Protein AF-A0A2V6TD66-F1 (afdb_monomer_lite)

Radius of gyration: 19.6 Å; chains: 1; bounding box: 44×42×55 Å

Sequence (176 aa):
MLEHPLGGERPEGVTRRARQAVDQLASLLATHNATARPGVSEPARALLRPPSIQGGLTDPATTSPATTNNPGFADAAIAITDTPEAVLAAFCERQWCDGLPIVPPTEERVRVMLGGAQPDRSLGVMPPLWRRVTLEKLAVNAVMAGCEPAAFPLIVAAVEAMLDPSFNLYSVQATT

Structure (mmCIF, N/CA/C/O backbone):
data_AF-A0A2V6TD66-F1
#
_entry.id   AF-A0A2V6TD66-F1
#
loop_
_atom_site.group_PDB
_atom_site.id
_atom_site.type_symbol
_atom_site.label_atom_id
_atom_site.label_alt_id
_atom_site.label_comp_id
_atom_site.label_asym_id
_atom_site.label_entity_id
_atom_site.label_seq_id
_atom_site.pdbx_PDB_ins_code
_atom_site.Cartn_x
_atom_site.Cartn_y
_atom_site.Cartn_z
_atom_site.occupancy
_atom_site.B_iso_or_equiv
_atom_site.auth_seq_id
_atom_site.auth_comp_id
_atom_site.auth_asym_id
_atom_site.auth_atom_id
_atom_site.pdbx_PDB_model_num
ATOM 1 N N . MET A 1 1 ? 15.411 -19.267 -26.321 1.00 48.09 1 MET A N 1
ATOM 2 C CA . MET A 1 1 ? 15.006 -17.855 -26.458 1.00 48.09 1 MET A CA 1
ATOM 3 C C . MET A 1 1 ? 13.489 -17.849 -26.373 1.00 48.09 1 MET A C 1
ATOM 5 O O . MET A 1 1 ? 12.864 -18.458 -27.229 1.00 48.09 1 MET A O 1
ATOM 9 N N . LEU A 1 2 ? 12.912 -17.361 -25.272 1.00 48.56 2 LEU A N 1
ATOM 10 C CA . LEU A 1 2 ? 11.455 -17.276 -25.127 1.00 48.56 2 LEU A CA 1
ATOM 11 C C . LEU A 1 2 ? 10.983 -16.108 -25.994 1.00 48.56 2 LEU A C 1
ATOM 13 O O . LEU A 1 2 ? 11.288 -14.957 -25.695 1.00 48.56 2 LEU A O 1
ATOM 17 N N . GLU A 1 3 ? 10.320 -16.423 -27.104 1.00 56.62 3 GLU A N 1
ATOM 18 C CA . GLU A 1 3 ? 9.666 -15.435 -27.960 1.00 56.62 3 GLU A CA 1
ATOM 19 C C . GLU A 1 3 ? 8.631 -14.680 -27.120 1.00 56.62 3 GLU A 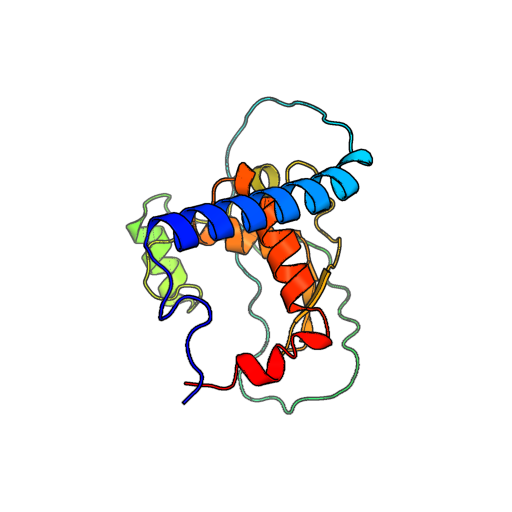C 1
ATOM 21 O O . GLU A 1 3 ? 7.739 -15.283 -26.516 1.00 56.62 3 GLU A O 1
ATOM 26 N N . HIS A 1 4 ? 8.771 -13.356 -27.043 1.00 62.22 4 HIS A N 1
ATOM 27 C CA . HIS A 1 4 ? 7.806 -12.515 -26.349 1.00 62.22 4 HIS A CA 1
ATOM 28 C C . HIS A 1 4 ? 6.424 -12.726 -26.997 1.00 62.22 4 HIS A C 1
ATOM 30 O O . HIS A 1 4 ? 6.330 -12.673 -28.223 1.00 62.22 4 HIS A O 1
ATOM 36 N N . PRO A 1 5 ? 5.332 -12.918 -26.233 1.00 68.75 5 PRO A N 1
ATOM 37 C CA . PRO A 1 5 ? 4.016 -13.302 -26.769 1.00 68.75 5 PRO A CA 1
ATOM 38 C C . PRO A 1 5 ? 3.388 -12.281 -27.738 1.00 68.75 5 PRO A C 1
ATOM 40 O O . PRO A 1 5 ? 2.377 -12.563 -28.375 1.00 68.75 5 PRO A O 1
ATOM 43 N N . LEU A 1 6 ? 3.991 -11.096 -27.861 1.00 72.38 6 LEU A N 1
ATOM 44 C CA . LEU A 1 6 ? 3.616 -10.036 -28.802 1.00 72.38 6 LEU A CA 1
ATOM 45 C C . LEU A 1 6 ? 4.729 -9.698 -29.816 1.00 72.38 6 LEU A C 1
ATOM 47 O O . LEU A 1 6 ? 4.577 -8.758 -30.588 1.00 72.38 6 LEU A O 1
ATOM 51 N N . GLY A 1 7 ? 5.845 -10.435 -29.816 1.00 63.12 7 GLY A N 1
ATOM 52 C CA . GLY A 1 7 ? 7.092 -10.117 -30.530 1.00 63.12 7 GLY A CA 1
ATOM 53 C C . GLY A 1 7 ? 7.018 -10.103 -32.063 1.00 63.12 7 GLY A C 1
ATOM 54 O O . GLY A 1 7 ? 7.974 -9.684 -32.703 1.00 63.12 7 GLY A O 1
ATOM 55 N N . GLY A 1 8 ? 5.887 -10.498 -32.653 1.00 77.75 8 GLY A N 1
ATOM 56 C CA . GLY A 1 8 ? 5.633 -10.445 -34.100 1.00 77.75 8 GLY A CA 1
ATOM 57 C C . GLY A 1 8 ? 4.254 -9.894 -34.477 1.00 77.75 8 GLY A C 1
ATOM 58 O O . GLY A 1 8 ? 3.839 -10.002 -35.631 1.00 77.75 8 GLY A O 1
ATOM 59 N N . GLU A 1 9 ? 3.509 -9.336 -33.521 1.00 79.44 9 GLU A N 1
ATOM 60 C CA . GLU A 1 9 ? 2.170 -8.794 -33.769 1.00 79.44 9 GLU A CA 1
ATOM 61 C C . GLU A 1 9 ? 2.249 -7.381 -34.357 1.00 79.44 9 GLU A C 1
ATOM 63 O O . GLU A 1 9 ? 3.034 -6.538 -33.919 1.00 79.44 9 GLU A O 1
ATOM 68 N N . ARG A 1 10 ? 1.392 -7.091 -35.343 1.00 82.62 10 ARG A N 1
ATOM 69 C CA . ARG A 1 10 ? 1.238 -5.721 -35.854 1.00 82.62 10 ARG A CA 1
ATOM 70 C C . ARG A 1 10 ? 0.653 -4.821 -34.751 1.00 82.62 10 ARG A C 1
ATOM 72 O O . ARG A 1 10 ? -0.108 -5.325 -33.922 1.00 82.62 10 ARG A O 1
ATOM 79 N N . PRO A 1 11 ? 0.922 -3.500 -34.752 1.00 79.38 11 PRO A N 1
ATOM 80 C CA . PRO A 1 11 ? 0.466 -2.589 -33.693 1.00 79.38 11 PRO A CA 1
ATOM 81 C C . PRO A 1 11 ? -1.032 -2.706 -33.367 1.00 79.38 11 PRO A C 1
ATOM 83 O O . PRO A 1 11 ? -1.422 -2.748 -32.205 1.00 79.38 11 PRO A O 1
ATOM 86 N N . GLU A 1 12 ? -1.871 -2.875 -34.390 1.00 83.69 12 GLU A N 1
ATOM 87 C CA . GLU A 1 12 ? -3.319 -3.079 -34.248 1.00 83.69 12 GLU A CA 1
ATOM 88 C C . GLU 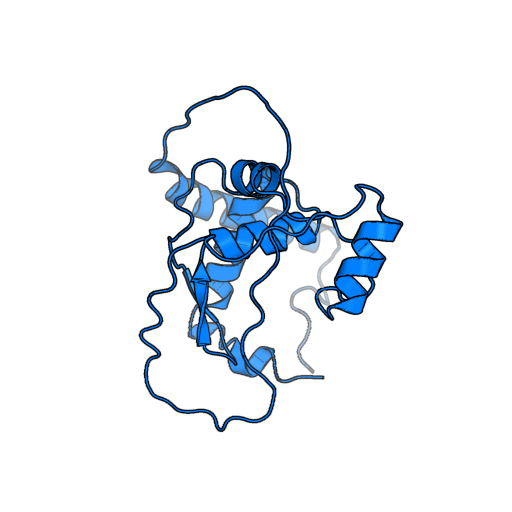A 1 12 ? -3.679 -4.377 -33.500 1.00 83.69 12 GLU A C 1
ATOM 90 O O . GLU A 1 12 ? -4.625 -4.414 -32.709 1.00 83.69 12 GLU A O 1
ATOM 95 N N . GLY A 1 13 ? -2.909 -5.449 -33.717 1.00 79.62 13 GLY A N 1
ATOM 96 C CA . GLY A 1 13 ? -3.065 -6.734 -33.034 1.00 79.62 13 GLY A CA 1
ATOM 97 C C . GLY A 1 13 ? -2.722 -6.641 -31.550 1.00 79.62 13 GLY A C 1
ATOM 98 O O . GLY A 1 13 ? -3.456 -7.176 -30.714 1.00 79.62 13 GLY A O 1
ATOM 99 N N . VAL A 1 14 ? -1.680 -5.875 -31.218 1.00 76.75 14 VAL A N 1
ATOM 100 C CA . VAL A 1 14 ? -1.301 -5.559 -29.834 1.00 76.75 14 VAL A CA 1
ATOM 101 C C . VAL A 1 14 ? -2.403 -4.754 -29.144 1.00 76.75 14 VAL A C 1
ATOM 103 O O . VAL A 1 14 ? -2.857 -5.144 -28.068 1.00 76.75 14 VAL A O 1
ATOM 106 N N . THR A 1 15 ? -2.911 -3.691 -29.777 1.00 79.75 15 THR A N 1
ATOM 107 C CA . THR A 1 15 ? -4.001 -2.869 -29.216 1.00 79.75 15 THR A CA 1
ATOM 108 C C . THR A 1 15 ? -5.271 -3.684 -28.972 1.00 79.75 15 THR A C 1
ATOM 110 O O . THR A 1 15 ? -5.924 -3.527 -27.940 1.00 79.75 15 THR A O 1
ATOM 113 N N . ARG A 1 16 ? -5.618 -4.589 -29.893 1.00 83.62 16 ARG A N 1
ATOM 114 C CA . ARG A 1 16 ? -6.784 -5.471 -29.754 1.00 83.62 16 ARG A CA 1
ATOM 115 C C . ARG A 1 16 ? -6.638 -6.439 -28.578 1.00 83.62 16 ARG A C 1
ATOM 117 O O . ARG A 1 16 ? -7.573 -6.565 -27.792 1.00 83.62 16 ARG A O 1
ATOM 124 N N . ARG A 1 17 ? -5.482 -7.097 -28.435 1.00 79.50 17 ARG A N 1
ATOM 125 C CA . ARG A 1 17 ? -5.218 -8.017 -27.311 1.00 79.50 17 ARG A CA 1
ATOM 126 C C . ARG A 1 17 ? -5.184 -7.281 -25.971 1.00 79.50 17 ARG A C 1
ATOM 128 O O . ARG A 1 17 ? -5.727 -7.793 -24.999 1.00 79.50 17 ARG A O 1
ATOM 135 N N . ALA A 1 18 ? -4.625 -6.071 -25.934 1.00 73.38 18 ALA A N 1
ATOM 136 C CA . ALA A 1 18 ? -4.640 -5.229 -24.741 1.00 73.38 18 ALA A CA 1
ATOM 137 C C . ALA A 1 18 ? -6.075 -4.889 -24.303 1.00 73.38 18 ALA A C 1
ATOM 139 O O . ALA A 1 18 ? -6.412 -5.079 -23.138 1.00 73.38 18 ALA A O 1
ATOM 140 N N . ARG A 1 19 ? -6.948 -4.472 -25.235 1.00 81.12 19 ARG A N 1
ATOM 141 C CA . ARG A 1 19 ? -8.372 -4.234 -24.928 1.00 81.12 19 ARG A CA 1
ATOM 142 C C . ARG A 1 19 ? -9.067 -5.489 -24.405 1.00 81.12 19 ARG A C 1
ATOM 144 O O . ARG A 1 19 ? -9.730 -5.425 -23.381 1.00 81.12 19 ARG A O 1
ATOM 151 N N . GLN A 1 20 ? -8.842 -6.634 -25.048 1.00 82.88 20 GLN A N 1
ATOM 152 C CA . GLN A 1 20 ? -9.432 -7.901 -24.618 1.00 82.88 20 GLN A CA 1
ATOM 153 C C . GLN A 1 20 ? -9.019 -8.290 -23.187 1.00 82.88 20 GLN A C 1
ATOM 155 O O . GLN A 1 20 ? -9.857 -8.748 -22.416 1.00 82.88 20 GLN A O 1
ATOM 160 N N . ALA A 1 21 ? -7.749 -8.100 -22.822 1.00 75.88 21 ALA A N 1
ATOM 161 C CA . ALA A 1 21 ? -7.274 -8.374 -21.467 1.00 75.88 21 ALA A CA 1
ATOM 162 C C . ALA A 1 21 ? -7.921 -7.437 -20.431 1.00 75.88 21 ALA A C 1
ATOM 164 O O . ALA A 1 21 ? -8.313 -7.886 -19.354 1.00 75.88 21 ALA A O 1
ATOM 165 N N . VAL A 1 22 ? -8.083 -6.153 -20.772 1.00 83.69 22 VAL A N 1
ATOM 166 C CA . VAL A 1 22 ? -8.777 -5.171 -19.924 1.00 83.69 22 VAL A CA 1
ATOM 167 C C . VAL A 1 22 ? -10.241 -5.565 -19.711 1.00 83.69 22 VAL A C 1
ATOM 169 O O . VAL A 1 22 ? -10.703 -5.558 -18.572 1.00 83.69 22 VAL A O 1
ATOM 172 N N . ASP A 1 23 ? -10.947 -5.981 -20.763 1.00 79.00 23 ASP A N 1
ATOM 173 C CA . ASP A 1 23 ? -12.349 -6.411 -20.668 1.00 79.00 23 ASP A CA 1
ATOM 174 C C . ASP A 1 23 ? -12.505 -7.665 -19.788 1.00 79.00 23 ASP A C 1
ATOM 176 O O . ASP A 1 23 ? -13.423 -7.759 -18.971 1.00 79.00 23 ASP A O 1
ATOM 180 N N . GLN A 1 24 ? -11.577 -8.620 -19.907 1.00 74.62 24 GLN A N 1
ATOM 181 C CA . GLN A 1 24 ? -11.557 -9.825 -19.073 1.00 74.62 24 GLN A CA 1
ATOM 182 C C . GLN A 1 24 ? -11.329 -9.494 -17.594 1.00 74.62 24 GLN A C 1
ATOM 184 O O . GLN A 1 24 ? -12.047 -10.003 -16.732 1.00 74.62 24 GLN A O 1
ATOM 189 N N . LEU A 1 25 ? -10.377 -8.607 -17.295 1.00 76.12 25 LEU A N 1
ATOM 190 C CA . LEU A 1 25 ? -10.123 -8.132 -15.933 1.00 76.12 25 LEU A CA 1
ATOM 191 C C . LEU A 1 25 ? -11.334 -7.388 -15.361 1.00 76.12 25 LEU A C 1
ATOM 193 O O . LEU A 1 25 ? -11.743 -7.658 -14.231 1.00 76.12 25 LEU A O 1
ATOM 197 N N . ALA A 1 26 ? -11.952 -6.507 -16.149 1.00 74.31 26 ALA A N 1
ATOM 198 C CA . ALA A 1 26 ? -13.150 -5.779 -15.744 1.00 74.31 26 ALA A CA 1
ATOM 199 C C . ALA A 1 26 ? -14.308 -6.732 -15.408 1.00 74.31 26 ALA A C 1
ATOM 201 O O . ALA A 1 26 ? -14.975 -6.551 -14.388 1.00 74.31 26 ALA A O 1
ATOM 202 N N . SER A 1 27 ? -14.510 -7.785 -16.209 1.00 70.88 27 SER A N 1
ATOM 203 C CA . SER A 1 27 ? -15.520 -8.811 -15.933 1.00 70.88 27 SER A CA 1
ATOM 204 C C . SER A 1 27 ? -15.252 -9.544 -14.619 1.00 70.88 27 SER A C 1
ATOM 206 O O . SER A 1 27 ? -16.183 -9.735 -13.840 1.00 70.88 27 SER A O 1
ATOM 208 N N . LEU A 1 28 ? -14.003 -9.937 -14.353 1.00 70.19 28 LEU A N 1
ATOM 209 C CA . LEU A 1 28 ? -13.630 -10.647 -13.125 1.00 70.19 28 LEU A CA 1
ATOM 210 C C . LEU A 1 28 ? -13.862 -9.784 -11.877 1.00 70.19 28 LEU A C 1
ATOM 212 O O . LEU A 1 28 ? -14.427 -10.263 -10.887 1.00 70.19 28 LEU A O 1
ATOM 216 N N . LEU A 1 29 ? -13.499 -8.502 -11.948 1.00 71.19 29 LEU A N 1
ATOM 217 C CA . LEU A 1 29 ? -13.690 -7.531 -10.868 1.00 71.19 29 LEU A CA 1
ATOM 218 C C . LEU A 1 29 ? -15.174 -7.202 -10.632 1.00 71.19 29 LEU A C 1
ATOM 220 O O . LEU A 1 29 ? -15.605 -7.091 -9.484 1.00 71.19 29 LEU A O 1
ATOM 224 N N . ALA A 1 30 ? -15.985 -7.110 -11.690 1.00 66.31 30 ALA A N 1
ATOM 225 C CA . ALA A 1 30 ? -17.426 -6.874 -11.573 1.00 66.31 30 ALA A CA 1
ATOM 226 C C . ALA A 1 30 ? -18.148 -8.006 -10.821 1.00 66.31 30 ALA A C 1
ATOM 228 O O . ALA A 1 30 ? -19.023 -7.736 -9.998 1.00 66.31 30 ALA A O 1
ATOM 229 N N . THR A 1 31 ? -17.738 -9.263 -11.025 1.00 56.06 31 THR A N 1
ATOM 230 C CA . THR A 1 31 ? -18.242 -10.407 -10.242 1.00 56.06 31 THR A CA 1
ATOM 231 C C . THR A 1 31 ? -17.917 -10.312 -8.750 1.00 56.06 31 THR A C 1
ATOM 233 O O . THR A 1 31 ? -18.692 -10.802 -7.933 1.00 56.06 31 THR A O 1
ATOM 236 N N . HIS A 1 32 ? -16.812 -9.660 -8.378 1.00 54.34 32 HIS A N 1
ATOM 237 C CA . HIS A 1 32 ? -16.406 -9.502 -6.977 1.00 54.34 32 HIS A CA 1
ATOM 238 C C . HIS A 1 32 ? -17.129 -8.331 -6.282 1.00 54.34 32 HIS A C 1
ATOM 240 O O . HIS A 1 32 ? -17.500 -8.439 -5.111 1.00 54.34 32 HIS A O 1
ATOM 246 N N . ASN A 1 33 ? -17.416 -7.244 -7.008 1.00 43.78 33 ASN A N 1
ATOM 247 C CA . ASN A 1 33 ? -18.037 -6.029 -6.460 1.00 43.78 33 ASN A CA 1
ATOM 248 C C . ASN A 1 33 ? -19.549 -6.125 -6.173 1.00 43.78 33 ASN A C 1
ATOM 250 O O . ASN A 1 33 ? -20.095 -5.231 -5.529 1.00 43.78 33 ASN A O 1
ATOM 254 N N . ALA A 1 34 ? -20.240 -7.203 -6.561 1.00 42.44 34 ALA A N 1
ATOM 255 C CA . ALA A 1 34 ? -21.671 -7.398 -6.274 1.00 42.44 34 ALA A CA 1
ATOM 256 C C . ALA A 1 34 ? -22.015 -7.542 -4.767 1.00 42.44 34 ALA A C 1
ATOM 258 O O . ALA A 1 34 ? -23.180 -7.721 -4.412 1.00 42.44 34 ALA A O 1
ATOM 259 N N . THR A 1 35 ? -21.023 -7.467 -3.871 1.00 45.06 35 THR A N 1
ATOM 260 C CA . THR A 1 35 ? -21.158 -7.763 -2.435 1.00 45.06 35 THR A CA 1
ATOM 261 C C . THR A 1 35 ? -21.022 -6.560 -1.491 1.00 45.06 35 THR A C 1
ATOM 263 O O . THR A 1 35 ? -21.267 -6.723 -0.297 1.00 45.06 35 THR A O 1
ATOM 266 N N . ALA A 1 36 ? -20.706 -5.348 -1.964 1.00 36.97 36 ALA A N 1
ATOM 267 C CA . ALA A 1 36 ? -20.418 -4.211 -1.076 1.00 36.97 36 ALA A CA 1
ATOM 268 C C . ALA A 1 36 ? -21.227 -2.945 -1.423 1.00 36.97 36 ALA A C 1
ATOM 270 O O . ALA A 1 36 ? -21.242 -2.491 -2.564 1.00 36.97 36 ALA A O 1
ATOM 271 N N . ARG A 1 37 ? -21.916 -2.370 -0.421 1.00 33.47 37 ARG A N 1
ATOM 272 C CA . ARG A 1 37 ? -22.714 -1.129 -0.535 1.00 33.47 37 ARG A CA 1
ATOM 273 C C . ARG A 1 37 ? -21.918 0.099 -0.059 1.00 33.47 37 ARG A C 1
ATOM 275 O O . ARG A 1 37 ? -21.185 -0.037 0.919 1.00 33.47 37 ARG A O 1
ATOM 282 N N . PRO A 1 38 ? -22.105 1.292 -0.658 1.00 35.00 38 PRO A N 1
ATOM 283 C CA . PRO A 1 38 ? -21.313 2.472 -0.324 1.00 35.00 38 PRO A CA 1
ATOM 284 C C . PRO A 1 38 ? -21.997 3.375 0.718 1.00 35.00 38 PRO A C 1
ATOM 286 O O . PRO A 1 38 ? -23.213 3.568 0.690 1.00 35.00 38 PRO A O 1
ATOM 289 N N . GLY A 1 39 ? -21.196 3.959 1.612 1.00 31.88 39 GLY A N 1
ATOM 290 C CA . GLY A 1 39 ? -21.590 5.000 2.565 1.00 31.88 39 GLY A CA 1
ATOM 291 C C . GLY A 1 39 ? -20.624 6.185 2.484 1.00 31.88 39 GLY A C 1
ATOM 292 O O . GLY A 1 39 ? -19.416 5.997 2.391 1.00 31.88 39 GLY A O 1
ATOM 293 N N . VAL A 1 40 ? -21.179 7.395 2.460 1.00 40.69 40 VAL A N 1
ATOM 294 C CA . VAL A 1 40 ? -20.512 8.680 2.185 1.00 40.69 40 VAL A CA 1
ATOM 295 C C . VAL A 1 40 ? -20.034 9.334 3.490 1.00 40.69 40 VAL A C 1
ATOM 297 O O . VAL A 1 40 ? -20.788 9.304 4.462 1.00 40.69 40 VAL A O 1
ATOM 300 N N . SER A 1 41 ? -18.872 10.010 3.516 1.00 31.50 41 SER A N 1
ATOM 301 C CA . SER A 1 41 ? -18.654 11.117 4.470 1.00 31.50 41 SER A CA 1
ATOM 302 C C . SER A 1 41 ? -17.603 12.161 4.058 1.00 31.50 41 SER A C 1
ATOM 304 O O . SER A 1 41 ? -16.648 11.883 3.340 1.00 31.50 41 SER A O 1
ATOM 306 N N . GLU A 1 42 ? -17.842 13.358 4.596 1.00 31.97 42 GLU A N 1
ATOM 307 C CA . GLU A 1 42 ? -17.135 14.648 4.546 1.00 31.97 42 GLU A CA 1
ATOM 308 C C . GLU A 1 42 ? -15.798 14.713 5.338 1.00 31.97 42 GLU A C 1
ATOM 310 O O . GLU A 1 42 ? -15.458 13.747 6.024 1.00 31.97 42 GLU A O 1
ATOM 315 N N . PRO A 1 43 ? -15.019 15.824 5.251 1.00 39.25 43 PRO A N 1
ATOM 316 C CA . PRO A 1 43 ? -13.566 15.812 5.462 1.00 39.25 43 PRO A CA 1
ATOM 317 C C . PRO A 1 43 ? -13.096 16.349 6.830 1.00 39.25 43 PRO A C 1
ATOM 319 O O . PRO A 1 43 ? -13.635 17.345 7.307 1.00 39.25 43 PRO A O 1
ATOM 322 N N . ALA A 1 44 ? -12.001 15.801 7.396 1.00 37.28 44 ALA A N 1
ATOM 323 C CA . ALA A 1 44 ? -11.109 16.536 8.318 1.00 37.28 44 ALA A CA 1
ATOM 324 C C . ALA A 1 44 ? -9.739 15.859 8.614 1.00 37.28 44 ALA A C 1
ATOM 326 O O . ALA A 1 44 ? -9.698 14.769 9.160 1.00 37.28 44 ALA A O 1
ATOM 327 N N . ARG A 1 45 ? -8.649 16.624 8.374 1.00 35.38 45 ARG A N 1
ATOM 328 C CA . ARG A 1 45 ? -7.258 16.631 8.931 1.00 35.38 45 ARG A CA 1
ATOM 329 C C . ARG A 1 45 ? -6.441 15.329 9.115 1.00 35.38 45 ARG A C 1
ATOM 331 O O . ARG A 1 45 ? -6.871 14.350 9.699 1.00 35.38 45 ARG A O 1
ATOM 338 N N . ALA A 1 46 ? -5.157 15.402 8.727 1.00 35.66 46 ALA A N 1
ATOM 339 C CA . ALA A 1 46 ? -4.302 14.245 8.460 1.00 35.66 46 ALA A CA 1
ATOM 340 C C . ALA A 1 46 ? -3.139 14.010 9.463 1.00 35.66 46 ALA A C 1
ATOM 342 O O . ALA A 1 46 ? -2.267 14.858 9.597 1.00 35.66 46 ALA A O 1
ATOM 343 N N . LEU A 1 47 ? -3.102 12.843 10.135 1.00 38.44 47 LEU A N 1
ATOM 344 C CA . LEU A 1 47 ? -2.108 12.428 11.163 1.00 38.44 47 LEU A CA 1
ATOM 345 C C . LEU A 1 47 ? -1.224 11.255 10.696 1.00 38.44 47 LEU A C 1
ATOM 347 O O . LEU A 1 47 ? -1.811 10.255 10.382 1.00 38.44 47 LEU A O 1
ATOM 351 N N . LEU A 1 48 ? 0.117 11.302 10.636 1.00 45.47 48 LEU A N 1
ATOM 352 C CA . LEU A 1 48 ? 1.037 10.258 10.082 1.00 45.47 48 LEU A CA 1
ATOM 353 C C . LEU A 1 48 ? 1.344 9.060 10.989 1.00 45.47 48 LEU A C 1
ATOM 355 O O . LEU A 1 48 ? 1.669 9.271 12.151 1.00 45.47 48 LEU A O 1
ATOM 359 N N . ARG A 1 49 ? 1.332 7.821 10.450 1.00 43.91 49 ARG A N 1
ATOM 360 C CA . ARG A 1 49 ? 1.761 6.597 11.165 1.00 43.91 49 ARG A CA 1
ATOM 361 C C . ARG A 1 49 ? 3.021 5.963 10.556 1.00 43.91 49 ARG A C 1
ATOM 363 O O . ARG A 1 49 ? 3.086 5.823 9.339 1.00 43.91 49 ARG A O 1
ATOM 370 N N . PRO A 1 50 ? 4.006 5.542 11.365 1.00 43.53 50 PRO A N 1
ATOM 371 C CA . PRO A 1 50 ? 5.201 4.867 10.863 1.00 43.53 50 PRO A CA 1
ATOM 372 C C . PRO A 1 50 ? 4.963 3.381 10.514 1.00 43.53 50 PRO A C 1
ATOM 374 O O . PRO A 1 50 ? 4.123 2.727 11.136 1.00 43.53 50 PRO A O 1
ATOM 377 N N . PRO A 1 51 ? 5.723 2.805 9.562 1.00 40.47 51 PRO A N 1
ATOM 378 C CA . PRO A 1 51 ? 5.788 1.360 9.360 1.00 40.47 51 PRO A CA 1
ATOM 379 C C . PRO A 1 51 ? 6.584 0.683 10.494 1.00 40.47 51 PRO A C 1
ATOM 381 O O . PRO A 1 51 ? 7.705 1.077 10.809 1.00 40.47 51 PRO A O 1
ATOM 384 N N . SER A 1 52 ? 6.020 -0.354 11.120 1.00 49.66 52 SER A N 1
ATOM 385 C CA . SER A 1 52 ? 6.682 -1.096 12.204 1.00 49.66 52 SER A CA 1
ATOM 386 C C . SER A 1 52 ? 7.886 -1.904 11.684 1.00 49.66 52 SER A C 1
ATOM 388 O O . SER A 1 52 ? 7.702 -2.933 11.031 1.00 49.66 52 SER A O 1
ATOM 390 N N . ILE A 1 53 ? 9.112 -1.482 12.013 1.00 41.59 53 ILE A N 1
ATOM 391 C CA . ILE A 1 53 ? 10.343 -2.278 11.859 1.00 41.59 53 ILE A CA 1
ATOM 392 C C . ILE A 1 53 ? 10.757 -2.782 13.245 1.00 41.59 53 ILE A C 1
ATOM 394 O O . ILE A 1 53 ? 11.428 -2.080 13.992 1.00 41.59 53 ILE A O 1
ATOM 398 N N . GLN A 1 54 ? 10.371 -4.011 13.590 1.00 41.25 54 GLN A N 1
ATOM 399 C CA . GLN A 1 54 ? 10.958 -4.726 14.725 1.00 41.25 54 GLN A CA 1
ATOM 400 C C . GLN A 1 54 ? 11.528 -6.058 14.220 1.00 41.25 54 GLN A C 1
ATOM 402 O O . GLN A 1 54 ? 10.779 -6.973 13.865 1.00 41.25 54 GLN A O 1
ATOM 407 N N . GLY A 1 55 ? 12.859 -6.148 14.168 1.00 37.88 55 GLY A N 1
ATOM 408 C CA . GLY A 1 55 ? 13.600 -7.382 13.896 1.00 37.88 55 GLY A CA 1
ATOM 409 C C . GLY A 1 55 ? 14.957 -7.117 13.251 1.00 37.88 55 GLY A C 1
ATOM 410 O O . GLY A 1 55 ? 15.041 -6.996 12.033 1.00 37.88 55 GLY A O 1
ATOM 411 N N . GLY A 1 56 ? 16.003 -7.010 14.075 1.00 33.75 56 GLY A N 1
ATOM 412 C CA . GLY A 1 56 ? 17.393 -6.913 13.635 1.00 33.75 56 GLY A CA 1
ATOM 413 C C . GLY A 1 56 ? 17.852 -8.149 12.853 1.00 33.75 56 GLY A C 1
ATOM 414 O O . GLY A 1 56 ? 17.334 -9.250 13.019 1.00 33.75 56 GLY A O 1
ATOM 415 N N . LEU A 1 57 ? 18.844 -7.941 11.990 1.00 39.34 57 LEU A N 1
ATOM 416 C CA . 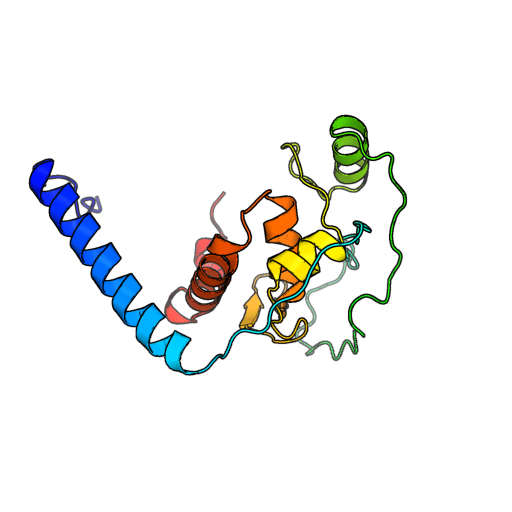LEU A 1 57 ? 19.358 -8.868 10.975 1.00 39.34 57 LEU A CA 1
ATOM 417 C C . LEU A 1 57 ? 20.157 -10.074 11.536 1.00 39.34 57 LEU A C 1
ATOM 419 O O . LEU A 1 57 ? 21.001 -10.618 10.832 1.00 39.34 57 LEU A O 1
ATOM 423 N N . THR A 1 58 ? 19.962 -10.486 12.794 1.00 39.25 58 THR A N 1
ATOM 424 C CA . THR A 1 58 ? 20.866 -11.451 13.461 1.00 39.25 58 THR A CA 1
ATOM 425 C C . THR A 1 58 ? 20.211 -12.666 14.114 1.00 39.25 58 THR A C 1
ATOM 427 O O . THR A 1 58 ? 20.942 -13.511 14.625 1.00 39.25 58 THR A O 1
ATOM 430 N N . ASP A 1 59 ? 18.888 -12.824 14.066 1.00 33.16 59 ASP A N 1
ATOM 431 C CA . ASP A 1 59 ? 18.243 -14.001 14.663 1.00 33.16 59 ASP A CA 1
ATOM 432 C C . ASP A 1 59 ? 17.984 -15.108 13.621 1.00 33.16 59 ASP A C 1
ATOM 434 O O . ASP A 1 59 ? 17.492 -14.824 12.523 1.00 33.16 59 ASP A O 1
ATOM 438 N N . PRO A 1 60 ? 18.295 -16.385 13.928 1.00 35.41 60 PRO A N 1
ATOM 439 C CA . PRO A 1 60 ? 18.051 -17.493 13.013 1.00 35.41 60 PRO A CA 1
ATOM 440 C C . PRO A 1 60 ? 16.549 -17.665 12.757 1.00 35.41 60 PRO A C 1
ATOM 442 O O . PRO A 1 60 ? 15.724 -17.584 13.673 1.00 35.41 60 PRO A O 1
ATOM 445 N N . ALA A 1 61 ? 16.198 -17.940 11.497 1.00 33.25 61 ALA A N 1
ATOM 446 C CA . ALA A 1 61 ? 14.829 -18.181 11.056 1.00 33.25 61 ALA A CA 1
ATOM 447 C C . ALA A 1 61 ? 14.209 -19.354 11.834 1.00 33.25 61 ALA A C 1
ATOM 449 O O . ALA A 1 61 ? 14.457 -20.522 11.543 1.00 33.25 61 ALA A O 1
ATOM 450 N N . THR A 1 62 ? 13.403 -19.038 12.844 1.00 33.97 62 THR A N 1
ATOM 451 C CA . THR A 1 62 ? 12.660 -20.034 13.615 1.00 33.97 62 THR A CA 1
ATOM 452 C C . THR A 1 62 ? 11.305 -20.259 12.946 1.00 33.97 62 THR A C 1
ATOM 454 O O . THR A 1 62 ? 10.506 -19.334 12.829 1.00 33.97 62 THR A O 1
ATOM 457 N N . THR A 1 63 ? 11.027 -21.495 12.526 1.00 37.78 63 THR A N 1
ATOM 458 C CA . THR A 1 63 ? 9.776 -21.947 11.877 1.00 37.78 63 THR A CA 1
ATOM 459 C C . THR A 1 63 ? 8.593 -22.113 12.841 1.00 37.78 63 THR A C 1
ATOM 461 O O . THR A 1 63 ? 7.652 -22.852 12.556 1.00 37.78 63 THR A O 1
ATOM 464 N N . SER A 1 64 ? 8.605 -21.435 13.986 1.00 31.00 64 SER A N 1
ATOM 465 C CA . SER A 1 64 ? 7.454 -21.413 14.889 1.00 31.00 64 SER A CA 1
ATOM 466 C C . SER A 1 64 ? 6.469 -20.339 14.425 1.00 31.00 64 SER A C 1
ATOM 468 O O . SER A 1 64 ? 6.897 -19.211 14.164 1.00 31.00 64 SER A O 1
ATOM 470 N N . PRO A 1 65 ? 5.159 -20.632 14.335 1.00 35.31 65 PRO A N 1
ATOM 471 C CA . PRO A 1 65 ? 4.168 -19.617 14.022 1.00 35.31 65 PRO A CA 1
ATOM 472 C C . PRO A 1 65 ? 4.202 -18.586 15.149 1.00 35.31 65 PRO A C 1
ATOM 474 O O . PRO A 1 65 ? 3.839 -18.873 16.289 1.00 35.31 65 PRO A O 1
ATOM 477 N N . ALA A 1 66 ? 4.707 -17.393 14.847 1.00 33.75 66 ALA A N 1
ATOM 478 C CA . ALA A 1 66 ? 4.691 -16.293 15.788 1.00 33.75 66 ALA A CA 1
ATOM 479 C C . ALA A 1 66 ? 3.228 -15.917 16.049 1.00 33.75 66 ALA A C 1
ATOM 481 O O . ALA A 1 66 ? 2.591 -15.239 15.242 1.00 33.75 66 ALA A O 1
ATOM 482 N N . THR A 1 67 ? 2.699 -16.356 17.189 1.00 35.12 67 THR A N 1
ATOM 483 C CA . THR A 1 67 ? 1.535 -15.744 17.829 1.00 35.12 67 THR A CA 1
ATOM 484 C C . THR A 1 67 ? 1.955 -14.353 18.292 1.00 35.12 67 THR A C 1
ATOM 486 O O . THR A 1 67 ? 2.261 -14.131 19.459 1.00 35.12 67 THR A O 1
ATOM 489 N N . THR A 1 68 ? 2.036 -13.401 17.369 1.00 38.78 68 THR A N 1
ATOM 490 C CA . THR A 1 68 ? 2.091 -11.986 17.717 1.00 38.78 68 THR A CA 1
ATOM 491 C C . THR A 1 68 ? 0.668 -11.460 17.705 1.00 38.78 68 THR A C 1
ATOM 493 O O . THR A 1 68 ? 0.109 -11.102 16.667 1.00 38.78 68 THR A O 1
ATOM 496 N N . ASN A 1 69 ? 0.077 -11.431 18.900 1.00 36.81 69 ASN A N 1
ATOM 497 C CA . ASN A 1 69 ? -1.012 -10.521 19.227 1.00 36.81 69 ASN A CA 1
ATOM 498 C C . ASN A 1 69 ? -0.497 -9.097 18.988 1.00 36.81 69 ASN A C 1
ATOM 500 O O . ASN A 1 69 ? 0.059 -8.489 19.897 1.00 36.81 69 ASN A O 1
ATOM 504 N N . ASN A 1 70 ? -0.603 -8.597 17.758 1.00 45.59 70 ASN A N 1
ATOM 505 C CA . ASN A 1 70 ? -0.296 -7.208 17.461 1.00 45.59 70 ASN A CA 1
ATOM 506 C C . ASN A 1 70 ? -1.631 -6.458 17.406 1.00 45.59 70 ASN A C 1
ATOM 508 O O . ASN A 1 70 ? -2.362 -6.630 16.424 1.00 45.59 70 ASN A O 1
ATOM 512 N N . PRO A 1 71 ? -2.013 -5.706 18.454 1.00 36.47 71 PRO A N 1
ATOM 513 C CA . PRO A 1 71 ? -3.148 -4.810 18.342 1.00 36.47 71 PRO A CA 1
ATOM 514 C C . PRO A 1 71 ? -2.790 -3.789 17.257 1.00 36.47 71 PRO A C 1
ATOM 516 O O . PRO A 1 71 ? -1.692 -3.233 17.256 1.00 36.47 71 PRO A O 1
ATOM 519 N N . GLY A 1 72 ? -3.679 -3.610 16.281 1.00 40.03 72 GLY A N 1
ATOM 520 C CA . GLY A 1 72 ? -3.483 -2.634 15.214 1.00 40.03 72 GLY A CA 1
ATOM 521 C C . GLY A 1 72 ? -3.126 -1.260 15.782 1.00 40.03 72 GLY A C 1
ATOM 522 O O . GLY A 1 72 ? -3.607 -0.872 16.846 1.00 40.03 72 GLY A O 1
ATOM 523 N N . PHE A 1 73 ? -2.273 -0.536 15.059 1.00 45.81 73 PHE A N 1
ATOM 524 C CA . PHE A 1 73 ? -2.022 0.894 15.242 1.00 45.81 73 PHE A CA 1
ATOM 525 C C . PHE A 1 73 ? -1.509 1.412 16.605 1.00 45.81 73 PHE A C 1
ATOM 527 O O . PHE A 1 73 ? -1.420 2.627 16.776 1.00 45.81 73 PHE A O 1
ATOM 534 N N . ALA A 1 74 ? -1.152 0.557 17.565 1.00 41.84 74 ALA A N 1
ATOM 535 C CA . ALA A 1 74 ? -0.846 1.001 18.930 1.00 41.84 74 ALA A CA 1
ATOM 536 C C . ALA A 1 74 ? 0.585 1.538 19.167 1.00 41.84 74 ALA A C 1
ATOM 538 O O . ALA A 1 74 ? 0.864 1.951 20.290 1.00 41.84 74 ALA A O 1
ATOM 539 N N . ASP A 1 75 ? 1.476 1.578 18.164 1.00 45.59 75 ASP A N 1
ATOM 540 C CA . ASP A 1 75 ? 2.880 1.976 18.375 1.00 45.59 75 ASP A CA 1
ATOM 541 C C . ASP A 1 75 ? 3.271 3.278 17.631 1.00 45.59 75 ASP A C 1
ATOM 543 O O . ASP A 1 75 ? 3.395 3.318 16.407 1.00 45.59 75 ASP A O 1
ATOM 547 N N . ALA A 1 76 ? 3.400 4.347 18.431 1.00 59.25 76 ALA A N 1
ATOM 548 C CA . ALA A 1 76 ? 4.035 5.664 18.244 1.00 59.25 76 ALA A CA 1
ATOM 549 C C . ALA A 1 76 ? 3.907 6.404 16.888 1.00 59.25 76 ALA A C 1
ATOM 551 O O . ALA A 1 76 ? 4.770 6.308 16.021 1.00 59.25 76 ALA A O 1
ATOM 552 N N . ALA A 1 77 ? 2.917 7.296 16.753 1.00 68.44 77 ALA A N 1
ATOM 553 C CA . ALA A 1 77 ? 2.933 8.343 15.721 1.00 68.44 77 ALA A CA 1
ATOM 554 C C . ALA A 1 77 ? 4.167 9.263 15.872 1.00 68.44 77 ALA A C 1
ATOM 556 O O . ALA A 1 77 ? 4.526 9.646 16.987 1.00 68.44 77 ALA A O 1
ATOM 557 N N . ILE A 1 78 ? 4.801 9.645 14.757 1.00 81.56 78 ILE A N 1
ATOM 558 C CA . ILE A 1 78 ? 5.993 10.511 14.750 1.00 81.56 78 ILE A CA 1
ATOM 559 C C . ILE A 1 78 ? 5.608 11.888 14.210 1.00 81.56 78 ILE A C 1
ATOM 561 O O . ILE A 1 78 ? 5.079 12.006 13.106 1.00 81.56 78 ILE A O 1
ATOM 565 N N . ALA A 1 79 ? 5.900 12.934 14.982 1.00 84.62 79 ALA A N 1
ATOM 566 C CA . ALA A 1 79 ? 5.740 14.313 14.540 1.00 84.62 79 ALA A CA 1
ATOM 567 C C . ALA A 1 79 ? 6.934 14.731 13.668 1.00 84.62 79 ALA A C 1
ATOM 569 O O . ALA A 1 79 ? 8.076 14.725 14.125 1.00 84.62 79 ALA A O 1
ATOM 570 N N . ILE A 1 80 ? 6.658 15.092 12.415 1.00 87.25 80 ILE A N 1
ATOM 571 C CA . ILE A 1 80 ? 7.634 15.586 11.435 1.00 87.25 80 ILE A CA 1
ATOM 572 C C . ILE A 1 80 ? 7.042 16.849 10.805 1.00 87.25 80 ILE A C 1
ATOM 574 O O . ILE A 1 80 ? 5.824 16.951 10.643 1.00 87.25 80 ILE A O 1
ATOM 578 N N . THR A 1 81 ? 7.888 17.816 10.463 1.00 87.25 81 THR A N 1
ATOM 579 C CA . THR A 1 81 ? 7.479 18.987 9.680 1.00 87.25 81 THR A CA 1
ATOM 580 C C . THR A 1 81 ? 6.894 18.537 8.339 1.00 87.25 81 THR A C 1
ATOM 582 O O . THR A 1 81 ? 7.529 17.767 7.625 1.00 87.25 81 THR A O 1
ATOM 585 N N . ASP A 1 82 ? 5.705 19.026 7.982 1.00 84.88 82 ASP A N 1
ATOM 586 C CA . ASP A 1 82 ? 4.989 18.640 6.753 1.00 84.88 82 ASP A CA 1
ATOM 587 C C . ASP A 1 82 ? 5.548 19.366 5.514 1.00 84.88 82 ASP A C 1
ATOM 589 O O . ASP A 1 82 ? 4.837 20.078 4.806 1.00 84.88 82 ASP A O 1
ATOM 593 N N . THR A 1 83 ? 6.858 19.234 5.282 1.00 92.81 83 THR A N 1
ATOM 594 C CA . THR A 1 83 ? 7.503 19.588 4.012 1.00 92.81 83 THR A CA 1
ATOM 595 C C . THR A 1 83 ? 8.061 18.327 3.349 1.00 92.81 83 THR A C 1
ATOM 597 O O . THR A 1 83 ? 8.549 17.438 4.057 1.00 92.81 83 THR A O 1
ATOM 600 N N . PRO A 1 84 ? 8.026 18.224 2.007 1.00 91.81 84 PRO A N 1
ATOM 601 C CA . PRO A 1 84 ? 8.523 17.045 1.296 1.00 91.81 84 PRO A CA 1
ATOM 602 C C . PRO A 1 84 ? 9.965 16.669 1.667 1.00 91.81 84 PRO A C 1
ATOM 604 O O . PRO A 1 84 ? 10.270 15.493 1.850 1.00 91.81 84 PRO A O 1
ATOM 607 N N . GLU A 1 85 ? 10.840 17.660 1.842 1.00 94.44 85 GLU A N 1
ATOM 608 C CA . GLU A 1 85 ? 12.254 17.459 2.167 1.00 94.44 85 GLU A CA 1
ATOM 609 C C . GLU A 1 85 ? 12.446 16.927 3.591 1.00 94.44 85 GLU A C 1
ATOM 611 O O . GLU A 1 85 ? 13.247 16.018 3.803 1.00 94.44 85 GLU A O 1
ATOM 616 N N . ALA A 1 86 ? 11.704 17.461 4.569 1.00 93.50 86 ALA A N 1
ATOM 617 C CA . ALA A 1 86 ? 11.800 17.026 5.963 1.00 93.50 86 ALA A CA 1
ATOM 618 C C . ALA A 1 86 ? 11.243 15.610 6.146 1.00 93.50 86 ALA A C 1
ATOM 620 O O . ALA A 1 86 ? 11.819 14.802 6.875 1.00 93.50 86 ALA A O 1
ATOM 621 N N . VAL A 1 87 ? 10.148 15.299 5.450 1.00 94.06 87 VAL A N 1
ATOM 622 C CA . VAL A 1 87 ? 9.564 13.957 5.411 1.00 94.06 87 VAL A CA 1
ATOM 623 C C . VAL A 1 87 ? 10.550 12.965 4.802 1.00 94.06 87 VAL A C 1
ATOM 625 O O . VAL A 1 87 ? 10.832 11.939 5.420 1.00 94.06 87 VAL A O 1
ATOM 628 N N . LEU A 1 88 ? 11.103 13.274 3.626 1.00 94.00 88 LEU A N 1
ATOM 629 C CA . LEU A 1 88 ? 12.057 12.393 2.961 1.00 94.00 88 LEU A CA 1
ATOM 630 C C . LEU A 1 88 ? 13.292 12.158 3.839 1.00 94.00 88 LEU A C 1
ATOM 632 O O . LEU A 1 88 ? 13.642 11.008 4.091 1.00 94.00 88 LEU A O 1
ATOM 636 N N . ALA A 1 89 ? 13.898 13.224 4.373 1.00 93.88 89 ALA A N 1
ATOM 637 C CA . ALA A 1 89 ? 15.052 13.120 5.265 1.00 93.88 89 ALA A CA 1
ATOM 638 C C . ALA A 1 89 ? 14.757 12.212 6.470 1.00 93.88 89 ALA A C 1
ATOM 640 O O . ALA A 1 89 ? 15.499 11.264 6.723 1.00 93.88 89 ALA A O 1
ATOM 641 N N . ALA A 1 90 ? 13.625 12.421 7.148 1.00 93.19 90 ALA A N 1
ATOM 642 C CA . ALA A 1 90 ? 13.244 11.626 8.310 1.00 93.19 90 ALA A CA 1
ATOM 643 C C . ALA A 1 90 ? 13.015 10.138 7.982 1.00 93.19 90 ALA A C 1
ATOM 645 O O . ALA A 1 90 ? 13.376 9.271 8.785 1.00 93.19 90 ALA A O 1
ATOM 646 N N . PHE A 1 91 ? 12.417 9.818 6.832 1.00 93.25 91 PHE A N 1
ATOM 647 C CA . PHE A 1 91 ? 12.207 8.427 6.414 1.00 93.25 91 PHE A CA 1
ATOM 648 C C . PHE A 1 91 ? 13.517 7.758 5.998 1.00 93.25 91 PHE A C 1
ATOM 650 O O . PHE A 1 91 ? 13.746 6.594 6.331 1.00 93.25 91 PHE A O 1
ATOM 657 N N . CYS A 1 92 ? 14.401 8.485 5.321 1.00 93.06 92 CYS A N 1
ATOM 658 C CA . CYS A 1 92 ? 15.679 7.949 4.878 1.00 93.06 92 CYS A CA 1
ATOM 659 C C . CYS A 1 92 ? 16.667 7.750 6.038 1.00 93.06 92 CYS A C 1
ATOM 661 O O . CYS A 1 92 ? 17.318 6.709 6.097 1.00 93.06 92 CYS A O 1
ATOM 663 N N . GLU A 1 93 ? 16.698 8.649 7.029 1.00 93.81 93 GLU A N 1
ATOM 664 C CA . GLU A 1 93 ? 17.437 8.455 8.293 1.00 93.81 93 GLU A CA 1
ATOM 665 C C . GLU A 1 93 ? 17.046 7.155 9.014 1.00 93.81 93 GLU A C 1
ATOM 667 O O . GLU A 1 93 ? 17.867 6.536 9.689 1.00 93.81 93 GLU A O 1
ATOM 672 N N . ARG A 1 94 ? 15.788 6.728 8.856 1.00 91.88 94 ARG A N 1
ATOM 673 C CA . ARG A 1 94 ? 15.226 5.513 9.464 1.00 91.88 94 ARG A CA 1
ATOM 674 C C . ARG A 1 94 ? 15.286 4.288 8.556 1.00 91.88 94 ARG A C 1
ATOM 676 O O . ARG A 1 94 ? 14.833 3.226 8.969 1.00 91.88 94 ARG A O 1
ATOM 683 N N . GLN A 1 95 ? 15.831 4.420 7.345 1.00 91.75 95 GLN A N 1
ATOM 684 C CA . GLN A 1 95 ? 15.860 3.358 6.332 1.00 91.75 95 GLN A CA 1
ATOM 685 C C . GLN A 1 95 ? 14.453 2.848 5.960 1.00 91.75 95 GLN A C 1
ATOM 687 O O . GLN A 1 95 ? 14.243 1.660 5.726 1.00 91.75 95 GLN A O 1
ATOM 692 N N . TRP A 1 96 ? 13.468 3.749 5.934 1.00 90.00 96 TRP A N 1
ATOM 693 C CA . TRP A 1 96 ? 12.077 3.459 5.552 1.00 90.00 96 TRP A CA 1
ATOM 694 C C . TRP A 1 96 ? 11.723 3.929 4.137 1.00 90.00 96 TRP A C 1
ATOM 696 O O . TRP A 1 96 ? 10.612 3.687 3.674 1.00 90.00 96 TRP A O 1
ATOM 706 N N . CYS A 1 97 ? 12.642 4.630 3.476 1.00 85.62 97 CYS A N 1
ATOM 707 C CA . CYS A 1 97 ? 12.531 5.090 2.096 1.00 85.62 97 CYS A CA 1
ATOM 708 C C . CYS A 1 97 ? 13.558 4.337 1.229 1.00 85.62 97 CYS A C 1
ATOM 710 O O . CYS A 1 97 ? 14.566 3.842 1.736 1.00 85.62 97 CYS A O 1
ATOM 712 N N . ASP A 1 98 ? 13.361 4.346 -0.082 1.00 88.75 98 ASP A N 1
ATOM 713 C CA . ASP A 1 98 ? 14.339 3.937 -1.102 1.00 88.75 98 ASP A CA 1
ATOM 714 C C . ASP A 1 98 ? 15.131 5.128 -1.693 1.00 88.75 98 ASP A C 1
ATOM 716 O O . ASP A 1 98 ? 15.966 4.957 -2.579 1.00 88.75 98 ASP A O 1
ATOM 720 N N . GLY A 1 99 ? 14.881 6.341 -1.191 1.00 89.94 99 GLY A N 1
ATOM 721 C CA . GLY A 1 99 ? 15.462 7.600 -1.659 1.00 89.94 99 GLY A CA 1
ATOM 722 C C . GLY A 1 99 ? 14.575 8.364 -2.645 1.00 89.94 99 GLY A C 1
ATOM 723 O O . GLY A 1 99 ? 14.902 9.502 -2.987 1.00 89.94 99 GLY A O 1
ATOM 724 N N . LEU A 1 100 ? 13.451 7.785 -3.081 1.00 93.06 100 LEU A N 1
ATOM 725 C CA . LEU A 1 100 ? 12.467 8.465 -3.919 1.00 93.06 100 LEU A CA 1
ATOM 726 C C . LEU A 1 100 ? 11.533 9.356 -3.082 1.00 93.06 100 LEU A C 1
ATOM 728 O O . LEU A 1 100 ? 11.367 9.132 -1.880 1.00 93.06 100 LEU A O 1
ATOM 732 N N . PRO A 1 101 ? 10.891 10.367 -3.702 1.00 92.81 101 PRO A N 1
ATOM 733 C CA . PRO A 1 101 ? 9.859 11.153 -3.037 1.00 92.81 101 PRO A CA 1
ATOM 734 C C . PRO A 1 101 ? 8.759 10.262 -2.450 1.00 92.81 101 PRO A C 1
ATOM 736 O O . PRO A 1 101 ? 8.233 9.384 -3.130 1.00 92.81 101 PRO A O 1
ATOM 739 N N . ILE A 1 102 ? 8.386 10.530 -1.199 1.00 94.06 102 ILE A N 1
ATOM 740 C CA . ILE A 1 102 ? 7.414 9.742 -0.441 1.00 94.06 102 ILE A CA 1
ATOM 741 C C . ILE A 1 102 ? 6.274 10.635 0.044 1.00 94.06 102 ILE A C 1
ATOM 743 O O . ILE A 1 102 ? 6.500 11.715 0.596 1.00 94.06 102 ILE A O 1
ATOM 747 N N . VAL A 1 103 ? 5.033 10.187 -0.145 1.00 94.81 103 VAL A N 1
ATOM 748 C CA . VAL A 1 103 ? 3.867 10.845 0.455 1.00 94.81 103 VAL A CA 1
ATOM 749 C C . VAL A 1 103 ? 3.660 10.240 1.831 1.00 94.81 103 VAL A C 1
ATOM 751 O O . VAL A 1 103 ? 3.458 9.036 1.953 1.00 94.81 103 VAL A O 1
ATOM 754 N N . PRO A 1 104 ? 3.681 11.021 2.911 1.00 93.56 104 PRO A N 1
ATOM 755 C CA . PRO A 1 104 ? 3.726 10.384 4.202 1.00 93.56 104 PRO A CA 1
ATOM 756 C C . PRO A 1 104 ? 2.341 9.765 4.539 1.00 93.56 104 PRO A C 1
ATOM 758 O O . PRO A 1 104 ? 1.293 10.384 4.275 1.00 93.56 104 PRO A O 1
ATOM 761 N N . PRO A 1 105 ? 2.313 8.550 5.129 1.00 94.44 105 PRO A N 1
ATOM 762 C CA . PRO A 1 105 ? 1.103 7.755 5.338 1.00 94.44 105 PRO A CA 1
ATOM 763 C C . PRO A 1 105 ? 0.293 8.194 6.564 1.00 94.44 105 PRO A C 1
ATOM 765 O O . PRO A 1 105 ? 0.505 7.720 7.681 1.00 94.44 105 PRO A O 1
ATOM 768 N N . THR A 1 106 ? -0.650 9.127 6.377 1.00 93.38 106 THR A N 1
ATOM 769 C CA . THR A 1 106 ? -1.483 9.616 7.496 1.00 93.38 106 THR A CA 1
ATOM 770 C C . THR A 1 106 ? -2.568 8.627 7.815 1.00 93.38 106 THR A C 1
ATOM 772 O O . THR A 1 106 ? -3.155 8.122 6.893 1.00 93.38 106 THR A O 1
ATOM 775 N N . GLU A 1 107 ? -2.901 8.375 9.077 1.00 92.62 107 GLU A N 1
ATOM 776 C CA . GLU A 1 107 ? -4.188 7.880 9.548 1.00 92.62 107 GLU A CA 1
ATOM 777 C C . GLU A 1 107 ? -5.330 8.360 8.661 1.00 92.62 107 GLU A C 1
ATOM 779 O O . GLU A 1 107 ? -6.124 7.543 8.226 1.00 92.62 107 GLU A O 1
ATOM 784 N N . GLU A 1 108 ? -5.383 9.653 8.334 1.00 94.31 108 GLU A N 1
ATOM 785 C CA . GLU A 1 108 ? -6.384 10.187 7.409 1.00 94.31 108 GLU A CA 1
ATOM 786 C C . GLU A 1 108 ? -6.211 9.669 5.980 1.00 94.31 108 GLU A C 1
ATOM 788 O O . GLU A 1 108 ? -7.141 9.080 5.442 1.00 94.31 108 GLU A O 1
ATOM 793 N N . ARG A 1 109 ? -5.031 9.817 5.362 1.00 96.12 109 ARG A N 1
ATOM 794 C CA . ARG A 1 109 ? -4.774 9.332 3.991 1.00 96.12 109 ARG A CA 1
ATOM 795 C C . ARG A 1 109 ? -4.948 7.816 3.884 1.00 96.12 109 ARG A C 1
ATOM 797 O O . ARG A 1 109 ? -5.464 7.341 2.885 1.00 96.12 109 ARG A O 1
ATOM 804 N N . VAL A 1 110 ? -4.566 7.062 4.908 1.00 97.12 110 VAL A N 1
ATOM 805 C CA . VAL A 1 110 ? -4.697 5.608 5.037 1.00 97.12 110 VAL A CA 1
ATOM 806 C C . VAL A 1 110 ? -6.163 5.235 5.211 1.00 97.12 110 VAL A C 1
ATOM 808 O O . VAL A 1 110 ? -6.620 4.295 4.572 1.00 97.12 110 VAL A O 1
ATOM 811 N N . ARG A 1 111 ? -6.939 5.977 6.008 1.00 96.75 111 ARG A N 1
ATOM 812 C CA . ARG A 1 111 ? -8.386 5.752 6.141 1.00 96.75 111 ARG A CA 1
ATOM 813 C C . ARG A 1 111 ? -9.121 6.037 4.835 1.00 96.75 111 ARG A C 1
ATOM 815 O O . ARG A 1 111 ? -9.972 5.241 4.449 1.00 96.75 111 ARG A O 1
ATOM 822 N N . VAL A 1 112 ? -8.757 7.116 4.138 1.00 97.75 112 VAL A N 1
ATOM 823 C CA . VAL A 1 112 ? -9.269 7.426 2.794 1.00 97.75 112 VAL A CA 1
ATOM 824 C C . VAL A 1 112 ? -8.881 6.323 1.807 1.00 97.75 112 VAL A C 1
ATOM 826 O O . VAL A 1 112 ? -9.742 5.832 1.087 1.00 97.75 112 VAL A O 1
ATOM 829 N N . MET A 1 113 ? -7.620 5.881 1.819 1.00 98.06 113 MET A N 1
ATOM 830 C CA . MET A 1 113 ? -7.121 4.783 0.982 1.00 98.06 113 MET A CA 1
ATOM 831 C C . MET A 1 113 ? -7.889 3.477 1.227 1.00 98.06 113 MET A C 1
ATOM 833 O O . MET A 1 113 ? -8.234 2.781 0.279 1.00 98.06 113 MET A O 1
ATOM 837 N N . LEU A 1 114 ? -8.205 3.157 2.486 1.00 97.06 114 LEU A N 1
ATOM 838 C CA . LEU A 1 114 ? -8.975 1.965 2.849 1.00 97.06 114 LEU A CA 1
ATOM 839 C C . LEU A 1 114 ? -10.438 2.024 2.390 1.00 97.06 114 LEU A C 1
ATOM 841 O O . LEU A 1 114 ? -11.050 0.969 2.238 1.00 97.06 114 LEU A O 1
ATOM 845 N N . GLY A 1 115 ? -11.027 3.212 2.218 1.00 95.38 115 GLY A N 1
ATOM 846 C CA . GLY A 1 115 ? -12.398 3.361 1.713 1.00 95.38 115 GLY A CA 1
ATOM 847 C C . GLY A 1 115 ? -13.466 2.614 2.528 1.00 95.38 115 GLY A C 1
ATOM 848 O O . GLY A 1 115 ? -14.461 2.161 1.970 1.00 95.38 115 GLY A O 1
ATOM 849 N N . GLY A 1 116 ? -13.249 2.432 3.837 1.00 92.38 116 GLY A N 1
ATOM 850 C CA . GLY A 1 116 ? -14.144 1.676 4.725 1.00 92.38 116 GLY A CA 1
ATOM 851 C C . GLY A 1 116 ? -13.870 0.168 4.814 1.00 92.38 116 GLY A C 1
ATOM 852 O O . GLY A 1 116 ? -14.577 -0.533 5.538 1.00 92.38 116 GLY A O 1
ATOM 853 N N . ALA A 1 117 ? -12.846 -0.349 4.130 1.00 92.94 117 ALA A N 1
ATOM 854 C CA . ALA A 1 117 ? -12.420 -1.737 4.284 1.00 92.94 117 ALA A CA 1
ATOM 855 C C . ALA A 1 117 ? -11.891 -2.029 5.703 1.00 92.94 117 ALA A C 1
ATOM 857 O O . ALA A 1 117 ? -11.296 -1.165 6.349 1.00 92.94 117 ALA A O 1
ATOM 858 N N . GLN A 1 118 ? -12.078 -3.268 6.177 1.00 94.69 118 GLN A N 1
ATOM 859 C CA . GLN A 1 118 ? -11.593 -3.709 7.492 1.00 94.69 118 GLN A CA 1
ATOM 860 C C . GLN A 1 118 ? -10.049 -3.738 7.517 1.00 94.69 118 GLN A C 1
ATOM 862 O O . GLN A 1 118 ? -9.462 -4.524 6.766 1.00 94.69 118 GLN A O 1
ATOM 867 N N . PRO A 1 119 ? -9.377 -2.915 8.350 1.00 95.62 119 PRO A N 1
ATOM 868 C CA . PRO A 1 119 ? -7.916 -2.764 8.316 1.00 95.62 119 PRO A CA 1
ATOM 869 C C . PRO A 1 119 ? -7.147 -4.065 8.593 1.00 95.62 119 PRO A C 1
ATOM 871 O O . PRO A 1 119 ? -6.103 -4.323 7.989 1.00 95.62 119 PRO A O 1
ATOM 874 N N . ASP A 1 120 ? -7.680 -4.907 9.475 1.00 95.19 120 ASP A N 1
ATOM 875 C CA . ASP A 1 120 ? -7.086 -6.155 9.954 1.00 95.19 120 ASP A CA 1
ATOM 876 C C . ASP A 1 120 ? -7.337 -7.361 9.031 1.00 95.19 120 ASP A C 1
ATOM 878 O O . ASP A 1 120 ? -6.705 -8.415 9.213 1.00 95.19 120 ASP A O 1
ATOM 882 N N . ARG A 1 121 ? -8.192 -7.206 8.003 1.00 95.88 121 ARG A N 1
ATOM 883 C CA . ARG A 1 121 ? -8.404 -8.227 6.966 1.00 95.88 121 ARG A CA 1
ATOM 884 C C . ARG A 1 121 ? -7.059 -8.584 6.340 1.00 95.88 121 ARG A C 1
ATOM 886 O O . ARG A 1 121 ? -6.380 -7.744 5.753 1.00 95.88 121 ARG A O 1
ATOM 893 N N . SER A 1 122 ? -6.691 -9.855 6.465 1.00 96.06 122 SER A N 1
ATOM 894 C CA . SER A 1 122 ? -5.445 -10.408 5.940 1.00 96.06 122 SER A CA 1
ATOM 895 C C . SER A 1 122 ? -5.686 -11.044 4.574 1.00 96.06 122 SER A C 1
ATOM 897 O O . SER A 1 122 ? -6.621 -11.825 4.435 1.00 96.06 122 SER A O 1
ATOM 899 N N . LEU A 1 123 ? -4.817 -10.763 3.604 1.00 93.88 123 LEU A N 1
ATOM 900 C CA . LEU A 1 123 ? -4.802 -11.410 2.283 1.00 93.88 123 LEU A CA 1
ATOM 901 C C . LEU A 1 123 ? -3.977 -12.706 2.282 1.00 93.88 123 LEU A C 1
ATOM 903 O O . LEU A 1 123 ? -4.156 -13.561 1.428 1.00 93.88 123 LEU A O 1
ATOM 907 N N . GLY A 1 124 ? -3.078 -12.862 3.257 1.00 93.81 124 GLY A N 1
ATOM 908 C CA . GLY A 1 124 ? -2.223 -14.038 3.404 1.00 93.81 124 GLY A CA 1
ATOM 909 C C . GLY A 1 124 ? -0.930 -13.704 4.141 1.00 93.81 124 GLY A C 1
ATOM 910 O O . GLY A 1 124 ? -0.874 -12.722 4.892 1.00 93.81 124 GLY A O 1
ATOM 911 N N . VAL A 1 125 ? 0.108 -14.514 3.924 1.00 93.62 125 VAL A N 1
ATOM 912 C CA . VAL A 1 125 ? 1.470 -14.292 4.433 1.00 93.62 125 VAL A CA 1
ATOM 913 C C . VAL A 1 125 ? 2.439 -14.085 3.270 1.00 93.62 125 VAL A C 1
ATOM 915 O O . VAL A 1 125 ? 2.477 -14.894 2.351 1.00 93.62 125 VAL A O 1
ATOM 918 N N . MET A 1 126 ? 3.218 -13.001 3.303 1.00 91.25 126 MET A N 1
ATOM 919 C CA . MET A 1 126 ? 4.158 -12.648 2.232 1.00 91.25 126 MET A CA 1
ATOM 920 C C . MET A 1 126 ? 5.560 -13.206 2.527 1.00 91.25 126 MET A C 1
ATOM 922 O O . MET A 1 126 ? 6.113 -12.858 3.579 1.00 91.25 126 MET A O 1
ATOM 926 N N . PRO A 1 127 ? 6.168 -14.017 1.641 1.00 86.75 127 PRO A N 1
ATOM 927 C CA . PRO A 1 127 ? 7.597 -14.335 1.710 1.00 86.75 127 PRO A CA 1
ATOM 928 C C . PRO A 1 127 ? 8.484 -13.078 1.540 1.00 86.75 127 PRO A C 1
ATOM 930 O O . PRO A 1 127 ? 8.004 -12.053 1.064 1.00 86.75 127 PRO A O 1
ATOM 933 N N . PRO A 1 128 ? 9.775 -13.118 1.928 1.00 86.19 128 PRO A N 1
ATOM 934 C CA . PRO A 1 128 ? 10.475 -14.218 2.602 1.00 86.19 128 PRO A CA 1
ATOM 935 C C . PRO A 1 128 ? 10.272 -14.223 4.125 1.00 86.19 128 PRO A C 1
ATOM 937 O O . PRO A 1 128 ? 10.555 -15.217 4.783 1.00 86.19 128 PRO A O 1
ATOM 940 N N . LEU A 1 129 ? 9.777 -13.121 4.695 1.00 87.06 129 LEU A N 1
ATOM 941 C CA . LEU A 1 129 ? 9.601 -12.968 6.145 1.00 87.06 129 LEU A CA 1
ATOM 942 C C .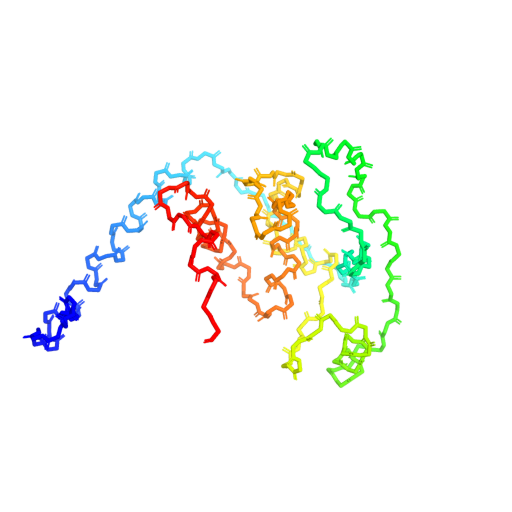 LEU A 1 129 ? 8.288 -13.574 6.670 1.00 87.06 129 LEU A C 1
ATOM 944 O O . LEU A 1 129 ? 8.031 -13.526 7.872 1.00 87.06 129 LEU A O 1
ATOM 948 N N . TRP A 1 130 ? 7.442 -14.095 5.777 1.00 90.06 130 TRP A N 1
ATOM 949 C CA . TRP A 1 130 ? 6.153 -14.734 6.070 1.00 90.06 130 TRP A CA 1
ATOM 950 C C . TRP A 1 130 ? 5.245 -13.889 6.968 1.00 90.06 130 TRP A C 1
ATOM 952 O O . TRP A 1 130 ? 4.540 -14.383 7.850 1.00 90.06 130 TRP A O 1
ATOM 962 N N . ARG A 1 131 ? 5.266 -12.569 6.757 1.00 91.69 131 ARG A N 1
ATOM 963 C CA . ARG A 1 131 ? 4.470 -11.629 7.551 1.00 91.69 131 ARG A CA 1
ATOM 964 C C . ARG A 1 131 ? 3.060 -11.521 6.992 1.00 91.69 131 ARG A C 1
ATOM 966 O O . ARG A 1 131 ? 2.859 -11.508 5.781 1.00 91.69 131 ARG A O 1
ATOM 973 N N . ARG A 1 132 ? 2.082 -11.382 7.895 1.00 94.81 132 ARG A N 1
ATOM 974 C CA . ARG A 1 132 ? 0.681 -11.141 7.528 1.00 94.81 132 ARG A CA 1
ATOM 975 C C . ARG A 1 132 ? 0.541 -9.861 6.715 1.00 94.81 132 ARG A C 1
ATOM 977 O O . ARG A 1 132 ? 0.962 -8.789 7.168 1.00 94.81 132 ARG A O 1
ATOM 984 N N . VAL A 1 133 ? -0.112 -9.999 5.573 1.00 95.56 133 VAL A N 1
ATOM 985 C CA . VAL A 1 133 ? -0.429 -8.938 4.623 1.00 95.56 133 VAL A CA 1
ATOM 986 C C . VAL A 1 133 ? -1.828 -8.434 4.929 1.00 95.56 133 VAL A C 1
ATOM 988 O O . VAL A 1 133 ? -2.807 -9.016 4.474 1.00 95.56 133 VAL A O 1
ATOM 991 N N . THR A 1 134 ? -1.936 -7.405 5.765 1.00 97.25 134 THR A N 1
ATOM 992 C CA . THR A 1 134 ? -3.229 -6.790 6.088 1.00 97.25 134 THR A CA 1
ATOM 993 C C . THR A 1 134 ? -3.547 -5.657 5.120 1.00 97.25 134 THR A C 1
ATOM 995 O O . THR A 1 134 ? -2.631 -5.034 4.573 1.00 97.25 134 THR A O 1
ATOM 998 N N . LEU A 1 135 ? -4.834 -5.363 4.929 1.00 97.31 135 LEU A N 1
ATOM 999 C CA . LEU A 1 135 ? -5.260 -4.222 4.115 1.00 97.31 135 LEU A CA 1
ATOM 1000 C C . LEU A 1 135 ? -4.681 -2.904 4.628 1.00 97.31 135 LEU A C 1
ATOM 1002 O O . LEU A 1 135 ? -4.271 -2.069 3.831 1.00 97.31 135 LEU A O 1
ATOM 1006 N N . GLU A 1 136 ? -4.563 -2.747 5.944 1.00 96.44 136 GLU A N 1
ATOM 1007 C CA . GLU A 1 136 ? -3.895 -1.605 6.567 1.00 96.44 136 GLU A CA 1
ATOM 1008 C C . GLU A 1 136 ? -2.454 -1.419 6.073 1.00 96.44 136 GLU A C 1
ATOM 1010 O O . GLU A 1 136 ? -2.074 -0.328 5.655 1.00 96.44 136 GLU A O 1
ATOM 1015 N N . LYS A 1 137 ? -1.653 -2.492 6.069 1.00 96.12 137 LYS A N 1
ATOM 1016 C CA . LYS A 1 137 ? -0.257 -2.435 5.610 1.00 96.12 137 LYS A CA 1
ATOM 1017 C C . LYS A 1 137 ? -0.169 -2.102 4.128 1.00 96.12 137 LYS A C 1
ATOM 1019 O O . LYS A 1 137 ? 0.720 -1.355 3.725 1.00 96.12 137 LYS A O 1
ATOM 1024 N N . LEU A 1 138 ? -1.079 -2.640 3.319 1.00 97.25 138 LEU A N 1
ATOM 1025 C CA . LEU A 1 138 ? -1.166 -2.291 1.902 1.00 97.25 138 LEU A CA 1
ATOM 1026 C C . LEU A 1 138 ? -1.522 -0.821 1.719 1.00 97.25 138 LEU A C 1
ATOM 1028 O O . LEU A 1 138 ? -0.873 -0.145 0.931 1.00 97.25 138 LEU A O 1
ATOM 1032 N N . ALA A 1 139 ? -2.503 -0.316 2.466 1.00 97.88 139 ALA A N 1
ATOM 1033 C CA . ALA A 1 139 ? -2.927 1.075 2.389 1.00 97.88 139 ALA A CA 1
ATOM 1034 C C . ALA A 1 139 ? -1.799 2.031 2.792 1.00 97.88 139 ALA A C 1
ATOM 1036 O O . ALA A 1 139 ? -1.569 3.020 2.105 1.00 97.88 139 ALA A O 1
ATOM 1037 N N . VAL A 1 140 ? -1.041 1.710 3.845 1.00 96.38 140 VAL A N 1
ATOM 1038 C CA . VAL A 1 140 ? 0.154 2.474 4.242 1.00 96.38 140 VAL A CA 1
ATOM 1039 C C . VAL A 1 140 ? 1.165 2.541 3.095 1.00 96.38 140 VAL A C 1
ATOM 1041 O O . VAL A 1 140 ? 1.577 3.637 2.726 1.00 96.38 140 VAL A O 1
ATOM 1044 N N . ASN A 1 141 ? 1.513 1.407 2.477 1.00 95.94 141 ASN A N 1
ATOM 1045 C CA . ASN A 1 141 ? 2.44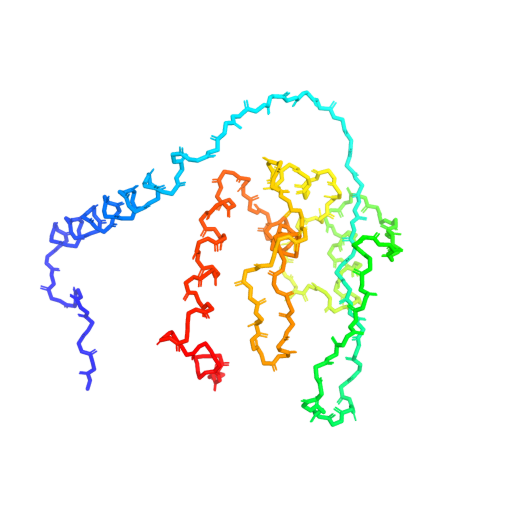6 1.384 1.343 1.00 95.94 141 ASN A CA 1
ATOM 1046 C C . ASN A 1 141 ? 1.902 2.111 0.104 1.00 95.94 141 ASN A C 1
ATOM 1048 O O . ASN A 1 141 ? 2.642 2.839 -0.551 1.00 95.94 141 ASN A O 1
ATOM 1052 N N . ALA A 1 142 ? 0.609 1.973 -0.192 1.00 97.38 142 ALA A N 1
ATOM 1053 C CA . ALA A 1 142 ? -0.034 2.665 -1.304 1.00 97.38 142 ALA A CA 1
ATOM 1054 C C . ALA A 1 142 ? -0.025 4.187 -1.106 1.00 97.38 142 ALA A C 1
ATOM 1056 O O . ALA A 1 142 ? 0.255 4.925 -2.049 1.00 97.38 142 ALA A O 1
ATOM 1057 N N . VAL A 1 143 ? -0.277 4.665 0.119 1.00 97.25 143 VAL A N 1
ATOM 1058 C CA . VAL A 1 143 ? -0.155 6.092 0.436 1.00 97.25 143 VAL A CA 1
ATOM 1059 C C . VAL A 1 143 ? 1.295 6.539 0.324 1.00 97.25 143 VAL A C 1
ATOM 1061 O O . VAL A 1 143 ? 1.523 7.563 -0.301 1.00 97.25 143 VAL A O 1
ATOM 1064 N N . MET A 1 144 ? 2.260 5.774 0.851 1.00 95.75 144 MET A N 1
ATOM 1065 C CA . MET A 1 144 ? 3.693 6.080 0.708 1.00 95.75 144 MET A CA 1
ATOM 1066 C C . MET A 1 144 ? 4.104 6.271 -0.752 1.00 95.75 144 MET A C 1
ATOM 1068 O O . MET A 1 144 ? 4.776 7.248 -1.080 1.00 95.75 144 MET A O 1
ATOM 1072 N N . ALA A 1 145 ? 3.609 5.402 -1.633 1.00 95.56 145 ALA A N 1
ATOM 1073 C CA . ALA A 1 145 ? 3.839 5.472 -3.071 1.00 95.56 145 ALA A CA 1
ATOM 1074 C C . ALA A 1 145 ? 3.082 6.612 -3.788 1.00 95.56 145 ALA A C 1
ATOM 1076 O O . ALA A 1 145 ? 3.231 6.772 -4.997 1.00 95.56 145 ALA A O 1
ATOM 1077 N N . GLY A 1 146 ? 2.245 7.387 -3.088 1.00 95.81 146 GLY A N 1
ATOM 1078 C CA . G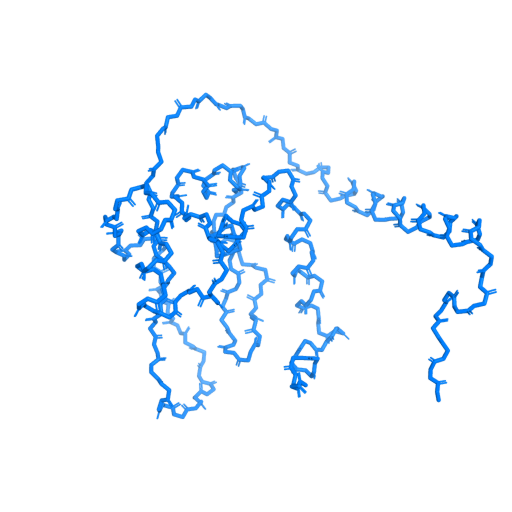LY A 1 146 ? 1.434 8.449 -3.689 1.00 95.81 146 GLY A CA 1
ATOM 1079 C C . GLY A 1 146 ? 0.298 7.934 -4.579 1.00 95.81 146 GLY A C 1
ATOM 1080 O O . GLY A 1 146 ? -0.144 8.644 -5.480 1.00 95.81 146 GLY A O 1
ATOM 1081 N N . CYS A 1 147 ? -0.169 6.704 -4.353 1.00 96.88 147 CYS A N 1
ATOM 1082 C CA . CYS A 1 147 ? -1.248 6.110 -5.133 1.00 96.88 147 CYS A CA 1
ATOM 1083 C C . CYS A 1 147 ? -2.580 6.845 -4.909 1.00 96.88 147 CYS A C 1
ATOM 1085 O O . CYS A 1 147 ? -2.903 7.268 -3.797 1.00 96.88 147 CYS A O 1
ATOM 1087 N N . GLU A 1 148 ? -3.399 6.935 -5.957 1.00 96.69 148 GLU A N 1
ATOM 1088 C CA . GLU A 1 148 ? -4.776 7.402 -5.829 1.00 96.69 148 GLU A CA 1
ATOM 1089 C C . GLU A 1 148 ? -5.653 6.320 -5.161 1.00 96.69 148 GLU A C 1
ATOM 1091 O O . GLU A 1 148 ? -5.553 5.146 -5.537 1.00 96.69 148 GLU A O 1
ATOM 1096 N N . PRO A 1 149 ? -6.557 6.673 -4.223 1.00 97.31 149 PRO A N 1
ATOM 1097 C CA . PRO A 1 149 ? -7.443 5.711 -3.559 1.00 97.31 149 PRO A CA 1
ATOM 1098 C C . PRO A 1 149 ? -8.288 4.859 -4.514 1.00 97.31 149 PRO A C 1
ATOM 1100 O O . PRO A 1 149 ? -8.544 3.689 -4.239 1.00 97.31 149 PRO A O 1
ATOM 1103 N N . ALA A 1 150 ? -8.680 5.409 -5.669 1.00 95.62 150 ALA A N 1
ATOM 1104 C CA . ALA A 1 150 ? -9.449 4.687 -6.682 1.00 95.62 150 ALA A CA 1
ATOM 1105 C C . ALA A 1 150 ? -8.714 3.449 -7.236 1.00 95.62 150 ALA A C 1
ATOM 1107 O O . ALA A 1 150 ? -9.357 2.488 -7.656 1.00 95.62 150 ALA A O 1
ATOM 1108 N N . ALA A 1 151 ? -7.377 3.441 -7.202 1.00 96.31 151 ALA A N 1
ATOM 1109 C CA . ALA A 1 151 ? -6.558 2.311 -7.631 1.00 96.31 151 ALA A CA 1
ATOM 1110 C C . ALA A 1 151 ? -6.299 1.285 -6.511 1.00 96.31 151 ALA A C 1
ATOM 1112 O O . ALA A 1 151 ? -5.772 0.205 -6.782 1.00 96.31 151 ALA A O 1
ATOM 1113 N N . PHE A 1 152 ? -6.693 1.557 -5.261 1.00 97.19 152 PHE A N 1
ATOM 1114 C CA . PHE A 1 152 ? -6.435 0.652 -4.138 1.00 97.19 152 PHE A CA 1
ATOM 1115 C C . PHE A 1 152 ? -7.005 -0.765 -4.322 1.00 97.19 152 PHE A C 1
ATOM 1117 O O . PHE A 1 152 ? -6.274 -1.725 -4.069 1.00 97.19 152 PHE A O 1
ATOM 1124 N N . PRO A 1 153 ? -8.242 -0.958 -4.830 1.00 95.94 153 PRO A N 1
ATOM 1125 C CA . PRO A 1 153 ? -8.766 -2.302 -5.081 1.00 95.94 153 PRO A CA 1
ATOM 1126 C C . PRO A 1 153 ? -7.923 -3.096 -6.086 1.00 95.94 153 PRO A C 1
ATOM 1128 O O . PRO A 1 153 ? -7.804 -4.313 -5.963 1.00 95.94 153 PRO A O 1
ATOM 1131 N N . LEU A 1 154 ? -7.297 -2.413 -7.052 1.00 96.88 154 LEU A N 1
ATOM 1132 C CA . LEU A 1 154 ? -6.396 -3.047 -8.011 1.00 96.88 154 LEU A CA 1
ATOM 1133 C C . LEU A 1 154 ? -5.107 -3.522 -7.332 1.00 96.88 154 LEU A C 1
ATOM 1135 O O . LEU A 1 154 ? -4.652 -4.627 -7.609 1.00 96.88 154 LEU A O 1
ATOM 1139 N N . ILE A 1 155 ? -4.549 -2.728 -6.413 1.00 97.12 155 ILE A N 1
ATOM 1140 C CA . ILE A 1 155 ? -3.386 -3.130 -5.606 1.00 97.12 155 ILE A CA 1
ATOM 1141 C C . ILE A 1 155 ? -3.728 -4.361 -4.763 1.00 97.12 155 ILE A C 1
ATOM 1143 O O . ILE A 1 155 ? -2.952 -5.313 -4.727 1.00 97.12 155 ILE A O 1
ATOM 1147 N N . VAL A 1 156 ? -4.897 -4.366 -4.115 1.00 97.25 156 VAL A N 1
ATOM 1148 C CA . VAL A 1 156 ? -5.369 -5.512 -3.324 1.00 97.25 156 VAL A CA 1
ATOM 1149 C C . VAL A 1 156 ? -5.458 -6.765 -4.192 1.00 97.25 156 VAL A C 1
ATOM 1151 O O . VAL A 1 156 ? -4.865 -7.778 -3.831 1.00 97.25 156 VAL A O 1
ATOM 1154 N N . ALA A 1 157 ? -6.111 -6.683 -5.354 1.00 96.38 157 ALA A N 1
ATOM 1155 C CA . ALA A 1 157 ? -6.240 -7.811 -6.275 1.00 96.38 157 ALA A CA 1
ATOM 1156 C C . ALA A 1 157 ? -4.880 -8.299 -6.806 1.00 96.38 157 ALA A C 1
ATOM 1158 O O . ALA A 1 157 ? -4.644 -9.502 -6.897 1.00 96.38 157 ALA A O 1
ATOM 1159 N N . ALA A 1 158 ? -3.962 -7.381 -7.126 1.00 96.38 158 ALA A N 1
ATOM 1160 C CA . ALA A 1 158 ? -2.616 -7.730 -7.573 1.00 96.38 158 ALA A CA 1
ATOM 1161 C C . ALA A 1 158 ? -1.841 -8.486 -6.486 1.00 96.38 158 ALA A C 1
ATOM 1163 O O . ALA A 1 158 ? -1.221 -9.508 -6.767 1.00 96.38 158 ALA A O 1
ATOM 1164 N N . VAL A 1 159 ? -1.912 -8.024 -5.235 1.00 96.19 159 VAL A N 1
ATOM 1165 C CA . VAL A 1 159 ? -1.251 -8.693 -4.110 1.00 96.19 159 VAL A CA 1
ATOM 1166 C C . VAL A 1 159 ? -1.909 -10.036 -3.793 1.00 96.19 159 VAL A C 1
ATOM 1168 O O . VAL A 1 159 ? -1.190 -11.000 -3.551 1.00 96.19 159 VAL A O 1
ATOM 1171 N N . GLU A 1 160 ? -3.240 -10.142 -3.834 1.00 95.06 160 GLU A N 1
ATOM 1172 C CA . GLU A 1 160 ? -3.944 -11.429 -3.710 1.00 95.06 160 GLU A CA 1
ATOM 1173 C C . GLU A 1 160 ? -3.456 -12.425 -4.776 1.00 95.06 160 GLU A C 1
ATOM 1175 O O . GLU A 1 160 ? -3.124 -13.560 -4.440 1.00 95.06 160 GLU A O 1
ATOM 1180 N N . ALA A 1 161 ? -3.314 -11.988 -6.031 1.00 94.44 161 ALA A N 1
ATOM 1181 C CA . ALA A 1 161 ? -2.798 -12.824 -7.114 1.00 94.44 161 ALA A CA 1
ATOM 1182 C C . ALA A 1 161 ? -1.321 -13.214 -6.920 1.00 94.44 161 ALA A C 1
ATOM 1184 O O . ALA A 1 161 ? -0.946 -14.355 -7.175 1.00 94.44 161 ALA A O 1
ATOM 1185 N N . MET A 1 162 ? -0.477 -12.297 -6.437 1.00 93.94 162 MET A N 1
ATOM 1186 C CA . MET A 1 162 ? 0.934 -12.586 -6.138 1.00 93.94 162 MET A CA 1
ATOM 1187 C C . MET A 1 162 ? 1.104 -13.581 -4.984 1.00 93.94 162 MET A C 1
ATOM 1189 O O . MET A 1 162 ? 2.109 -14.288 -4.930 1.00 93.94 162 MET A O 1
ATOM 1193 N N . LEU A 1 163 ? 0.154 -13.618 -4.047 1.00 93.38 163 LEU A N 1
ATOM 1194 C CA . LEU A 1 163 ? 0.148 -14.560 -2.926 1.00 93.38 163 LEU A CA 1
ATOM 1195 C C . LEU A 1 163 ? -0.403 -15.940 -3.306 1.00 93.38 163 LEU A C 1
ATOM 1197 O O . LEU A 1 163 ? -0.309 -16.863 -2.492 1.00 93.38 163 LEU A O 1
ATOM 1201 N N . ASP A 1 164 ? -0.949 -16.108 -4.513 1.00 92.62 164 ASP A N 1
ATOM 1202 C CA . ASP A 1 164 ? -1.355 -17.418 -5.006 1.00 92.62 164 ASP A CA 1
ATOM 1203 C C . ASP A 1 164 ? -0.124 -18.347 -5.101 1.00 92.62 164 ASP A C 1
ATOM 1205 O O . ASP A 1 164 ? 0.892 -17.975 -5.703 1.00 92.62 164 ASP A O 1
ATOM 1209 N N . PRO A 1 165 ? -0.176 -19.570 -4.538 1.00 87.00 165 PRO A N 1
ATOM 1210 C CA . PRO A 1 165 ? 0.946 -20.506 -4.583 1.00 87.00 165 PRO A CA 1
ATOM 1211 C C . PRO A 1 165 ? 1.458 -20.804 -5.999 1.00 87.00 165 PRO A C 1
ATOM 1213 O O . PRO A 1 165 ? 2.648 -21.073 -6.168 1.00 87.00 165 PRO A O 1
ATOM 1216 N N . SER A 1 166 ? 0.593 -20.738 -7.017 1.00 90.50 166 SER A N 1
ATOM 1217 C CA . SER A 1 166 ? 0.965 -20.947 -8.421 1.00 90.50 166 SER A CA 1
ATOM 1218 C C . SER A 1 166 ? 1.874 -19.849 -8.979 1.00 90.50 166 SER A C 1
ATOM 1220 O O . SER A 1 166 ? 2.677 -20.135 -9.868 1.00 90.50 166 SER A O 1
ATOM 1222 N N . PHE A 1 167 ? 1.815 -18.626 -8.435 1.00 89.19 167 PHE A N 1
ATOM 1223 C CA . PHE A 1 167 ? 2.726 -17.539 -8.804 1.00 89.19 167 PHE A CA 1
ATOM 1224 C C . PHE A 1 167 ? 4.148 -17.774 -8.269 1.00 89.19 167 PHE A C 1
ATOM 1226 O O . PHE A 1 167 ? 5.114 -17.262 -8.830 1.00 89.19 167 PHE A O 1
ATOM 1233 N N . ASN A 1 168 ? 4.291 -18.576 -7.205 1.00 85.88 168 ASN A N 1
ATOM 1234 C CA . ASN A 1 168 ? 5.568 -18.921 -6.577 1.00 85.88 168 ASN A CA 1
ATOM 1235 C C . ASN A 1 168 ? 6.448 -17.687 -6.283 1.00 85.88 168 ASN A C 1
ATOM 1237 O O . ASN A 1 168 ? 7.625 -17.627 -6.657 1.00 85.88 168 ASN A O 1
ATOM 1241 N N . LEU A 1 169 ? 5.869 -16.695 -5.596 1.00 87.19 169 LEU A N 1
ATOM 1242 C CA . LEU A 1 169 ? 6.486 -15.388 -5.338 1.00 87.19 169 LEU A CA 1
ATOM 1243 C C . LEU A 1 169 ? 7.902 -15.472 -4.750 1.00 87.19 169 LEU A C 1
ATOM 1245 O O . LEU A 1 169 ? 8.769 -14.687 -5.123 1.00 87.19 169 LEU A O 1
ATOM 1249 N N . TYR A 1 170 ? 8.150 -16.444 -3.868 1.00 83.81 170 TYR A N 1
ATOM 1250 C CA . TYR A 1 170 ? 9.466 -16.662 -3.263 1.00 83.81 170 TYR A CA 1
ATOM 1251 C C . TYR A 1 170 ? 10.564 -16.888 -4.314 1.00 83.81 170 TYR A C 1
ATOM 1253 O O . TYR A 1 170 ? 11.664 -16.364 -4.177 1.00 83.81 170 TYR A O 1
ATOM 1261 N N . SER A 1 171 ? 10.258 -17.631 -5.383 1.00 81.62 171 SER A N 1
ATOM 1262 C CA . SER A 1 171 ? 11.215 -17.884 -6.466 1.00 81.62 171 SER A CA 1
ATOM 1263 C C . SER A 1 171 ? 11.456 -16.659 -7.348 1.00 81.62 171 SER A C 1
ATOM 1265 O O . SER A 1 171 ? 12.581 -16.428 -7.780 1.00 81.62 171 SER A O 1
ATOM 1267 N N . VAL A 1 172 ? 10.415 -15.854 -7.583 1.00 82.38 172 VAL A N 1
ATOM 1268 C CA . VAL A 1 172 ? 10.472 -14.677 -8.463 1.00 82.38 172 VAL A CA 1
ATOM 1269 C C . VAL A 1 172 ? 11.238 -13.528 -7.805 1.00 82.38 172 VAL A C 1
ATOM 1271 O O . VAL A 1 172 ? 11.922 -12.775 -8.486 1.00 82.38 172 VAL A O 1
ATOM 1274 N N . GLN A 1 173 ? 11.173 -13.406 -6.478 1.00 77.81 173 GLN A N 1
ATOM 1275 C CA . GLN A 1 173 ? 11.897 -12.371 -5.731 1.00 77.81 173 GLN A CA 1
ATOM 1276 C C . GLN A 1 173 ? 13.408 -12.643 -5.595 1.00 77.81 173 GLN A C 1
ATOM 1278 O O . GLN A 1 173 ? 14.133 -11.788 -5.095 1.00 77.81 173 GLN A O 1
ATOM 1283 N N . ALA A 1 174 ? 13.897 -13.812 -6.022 1.00 65.19 174 ALA A N 1
ATOM 1284 C CA . ALA A 1 174 ? 15.272 -14.264 -5.796 1.00 65.19 174 ALA A CA 1
ATOM 1285 C C . ALA A 1 174 ? 16.273 -13.893 -6.916 1.00 65.19 174 ALA A C 1
ATOM 1287 O O . ALA A 1 174 ? 17.299 -14.557 -7.061 1.00 65.19 174 ALA A O 1
ATOM 1288 N N . THR A 1 175 ? 16.009 -12.851 -7.709 1.00 55.53 175 THR A N 1
ATOM 1289 C CA . THR A 1 175 ? 16.913 -12.390 -8.780 1.00 55.53 175 THR A CA 1
ATOM 1290 C C . THR A 1 175 ? 17.345 -10.944 -8.546 1.00 55.53 175 THR A C 1
ATOM 1292 O O . THR A 1 175 ? 16.490 -10.063 -8.476 1.00 55.53 175 THR A O 1
ATOM 1295 N N . THR A 1 176 ? 18.655 -10.715 -8.420 1.00 41.06 176 THR A N 1
ATOM 1296 C CA . THR A 1 176 ? 19.294 -9.388 -8.318 1.00 41.06 176 THR A CA 1
ATOM 1297 C C . THR A 1 176 ? 19.680 -8.834 -9.677 1.00 41.06 176 THR A C 1
ATOM 1299 O O . THR A 1 176 ? 20.233 -9.636 -10.466 1.00 41.06 176 THR A O 1
#

pLDDT: mean 74.9, std 23.43, range [31.0, 98.06]

Foldseek 3Di:
DPQDPCNPPDPVRVVVVVVVVVVVVVVVVVVVPPPDDADDDDDDDWFFDDDDDDDDPDDPDDPDPPPPPDDPPPDDGDDWPPDQVRVLVVCVVVVNDPSDGFQTQTPRQLCLLCNPPDQQDFLAADPDNRHTHGLSVLSRVCNRVVHDSVCSVVSSVVVSVCPPVVVVVVVVVPDD

Secondary structure (DSSP, 8-state):
----TTTT--HHHHHHHHHHHHHHHHHHHHHHHTT------------B--------TTS----S-------TT-S------SSHHHHHHHHHHTT---SS-----BHHHHHHHHTT--TT-EEEEETTTTEEEEHHHHHHHHHHTT--GGGHHHHHHHHHHHTSGGG-HHHHTT--